Protein AF-A0A352CGN8-F1 (afdb_monomer_lite)

Structure (mmCIF, N/CA/C/O backbone):
data_AF-A0A352CGN8-F1
#
_entry.id   AF-A0A352CGN8-F1
#
loop_
_atom_site.group_PDB
_atom_site.id
_atom_site.type_symbol
_atom_site.label_atom_id
_atom_site.label_alt_id
_atom_site.label_comp_id
_atom_site.label_asym_id
_atom_site.label_entity_id
_atom_site.label_seq_id
_atom_site.pdbx_PDB_ins_code
_atom_site.Cartn_x
_atom_site.Cartn_y
_atom_site.Cartn_z
_atom_site.occupancy
_atom_site.B_iso_or_equiv
_atom_site.auth_seq_id
_atom_site.auth_comp_id
_atom_site.auth_asym_id
_atom_site.auth_atom_id
_atom_site.pdbx_PDB_model_num
ATOM 1 N N . MET A 1 1 ? 9.425 19.993 5.098 1.00 38.09 1 MET A N 1
ATOM 2 C CA . MET A 1 1 ? 9.971 19.368 6.320 1.00 38.09 1 MET A CA 1
ATOM 3 C C . MET A 1 1 ? 8.773 18.973 7.164 1.00 38.09 1 MET A C 1
ATOM 5 O O . MET A 1 1 ? 8.043 19.875 7.540 1.00 38.09 1 MET A O 1
ATOM 9 N N . LEU A 1 2 ? 8.486 17.679 7.348 1.00 43.72 2 LEU A N 1
ATOM 10 C CA . LEU A 1 2 ? 7.382 17.266 8.230 1.00 43.72 2 LEU A CA 1
ATOM 11 C C . LEU A 1 2 ? 7.753 17.555 9.683 1.00 43.72 2 LEU A C 1
ATOM 13 O O . LEU A 1 2 ? 8.918 17.395 10.071 1.00 43.72 2 LEU A O 1
ATOM 17 N N . GLY A 1 3 ? 6.774 18.052 10.431 1.00 48.09 3 GLY A N 1
ATOM 18 C CA . GLY A 1 3 ? 6.963 18.591 11.766 1.00 48.09 3 GLY A CA 1
ATOM 19 C C . GLY A 1 3 ? 7.289 17.483 12.755 1.00 48.09 3 GLY A C 1
ATOM 20 O O . GLY A 1 3 ? 6.757 16.379 12.689 1.00 48.09 3 GLY A O 1
ATOM 21 N N . SER A 1 4 ? 8.147 17.793 13.722 1.00 56.19 4 SER A N 1
ATOM 22 C CA . SER A 1 4 ? 8.608 16.897 14.792 1.00 56.19 4 SER A CA 1
ATOM 23 C C . SER A 1 4 ? 7.472 16.178 15.539 1.00 56.19 4 SER A C 1
ATOM 25 O O . SER A 1 4 ? 7.689 15.117 16.114 1.00 56.19 4 SER A O 1
ATOM 27 N N . LYS A 1 5 ? 6.254 16.734 15.494 1.00 53.47 5 LYS A N 1
ATOM 28 C CA . LYS A 1 5 ? 5.037 16.165 16.083 1.00 53.47 5 LYS A CA 1
ATOM 29 C C . LYS A 1 5 ? 4.543 14.903 15.365 1.00 53.47 5 LYS A C 1
ATOM 31 O O . LYS A 1 5 ? 4.131 13.968 16.037 1.00 53.47 5 LYS A O 1
ATOM 36 N N . GLU A 1 6 ? 4.655 14.833 14.039 1.00 53.94 6 GLU A N 1
ATOM 37 C CA . GLU A 1 6 ? 4.202 13.673 13.249 1.00 53.94 6 GLU A CA 1
ATOM 38 C C . GLU A 1 6 ? 5.145 12.470 13.418 1.00 53.94 6 GLU A C 1
ATOM 40 O O . GLU A 1 6 ? 4.709 11.323 13.400 1.00 53.94 6 GLU A O 1
ATOM 45 N N . ARG A 1 7 ? 6.439 12.727 13.667 1.00 53.41 7 ARG A N 1
ATOM 46 C CA . ARG A 1 7 ? 7.421 11.688 14.029 1.00 53.41 7 ARG A CA 1
ATOM 47 C C . ARG A 1 7 ? 7.194 11.149 15.442 1.00 53.41 7 ARG A C 1
ATOM 49 O O . ARG A 1 7 ? 7.223 9.943 15.639 1.00 53.41 7 ARG A O 1
ATOM 56 N N . ALA A 1 8 ? 6.916 12.031 16.403 1.00 49.44 8 ALA A N 1
ATOM 57 C CA . ALA A 1 8 ? 6.692 11.649 17.798 1.00 49.44 8 ALA A CA 1
ATOM 58 C C . ALA A 1 8 ? 5.421 10.802 18.001 1.00 49.44 8 ALA A C 1
ATOM 60 O O . ALA A 1 8 ? 5.357 9.999 18.927 1.00 49.44 8 ALA A O 1
ATOM 61 N N . GLN A 1 9 ? 4.420 10.955 17.129 1.00 49.78 9 GLN A N 1
ATOM 62 C CA . GLN A 1 9 ? 3.175 10.190 17.201 1.00 49.78 9 GLN A CA 1
ATOM 63 C C . GLN A 1 9 ? 3.309 8.772 16.616 1.00 49.78 9 GLN A C 1
ATOM 65 O O . GLN A 1 9 ? 2.619 7.860 17.065 1.00 49.78 9 GLN A O 1
ATOM 70 N N . ALA A 1 10 ? 4.244 8.563 15.680 1.00 47.91 10 ALA A N 1
ATOM 71 C CA . ALA A 1 10 ? 4.577 7.242 15.144 1.00 47.91 10 ALA A CA 1
ATOM 72 C C . ALA A 1 10 ? 5.326 6.356 16.161 1.00 47.91 10 ALA A C 1
ATOM 74 O O . ALA A 1 10 ? 5.121 5.146 16.166 1.00 47.91 10 ALA A O 1
ATOM 75 N N . ASP A 1 11 ? 6.125 6.952 17.054 1.00 52.47 11 ASP A N 1
ATOM 76 C CA . ASP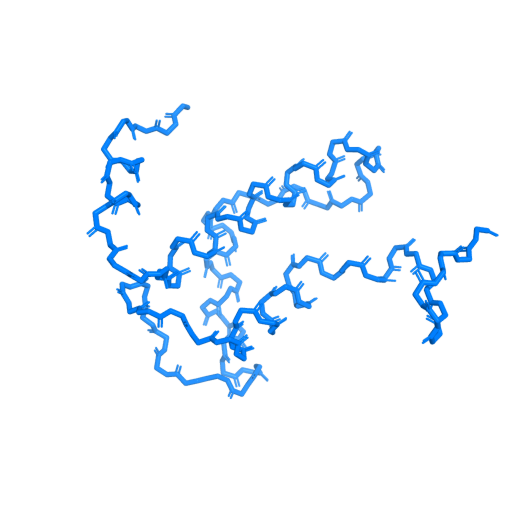 A 1 11 ? 6.862 6.229 18.105 1.00 52.47 11 ASP A CA 1
ATOM 77 C C . ASP A 1 11 ? 5.988 5.844 19.320 1.00 52.47 11 ASP A C 1
ATOM 79 O O . ASP A 1 11 ? 6.385 5.004 20.125 1.00 52.47 11 ASP A O 1
ATOM 83 N N . GLN A 1 12 ? 4.793 6.434 19.474 1.00 50.53 12 GLN A N 1
ATOM 84 C CA . GLN A 1 12 ? 3.885 6.176 20.607 1.00 50.53 12 GLN A CA 1
ATOM 85 C C . GLN A 1 12 ? 2.736 5.205 20.291 1.00 50.53 12 GLN A C 1
ATOM 87 O O . GLN A 1 12 ? 2.033 4.768 21.205 1.00 50.53 12 GLN A O 1
ATOM 92 N N . ALA A 1 13 ? 2.527 4.835 19.026 1.00 52.22 13 ALA A N 1
ATOM 93 C CA . ALA A 1 13 ? 1.501 3.869 18.654 1.00 52.22 13 ALA A CA 1
ATOM 94 C C . ALA A 1 13 ? 2.062 2.441 18.755 1.00 52.22 13 ALA A C 1
ATOM 96 O O . ALA A 1 13 ? 2.935 2.054 17.985 1.00 52.22 13 ALA A O 1
ATOM 97 N N . ALA A 1 14 ? 1.520 1.620 19.661 1.00 67.88 14 ALA A N 1
ATOM 98 C CA . ALA A 1 14 ? 1.883 0.199 19.774 1.00 67.88 14 ALA A CA 1
ATOM 99 C C . ALA A 1 14 ? 1.657 -0.596 18.467 1.00 67.88 14 ALA A C 1
ATOM 101 O O . ALA A 1 14 ? 2.184 -1.698 18.312 1.00 67.88 14 ALA A O 1
ATOM 102 N N . TRP A 1 15 ? 0.888 -0.040 17.522 1.00 76.75 15 TRP A N 1
ATOM 103 C CA . TRP A 1 15 ? 0.547 -0.644 16.239 1.00 76.75 15 TRP A CA 1
ATOM 104 C C . TRP A 1 15 ? 0.650 0.369 15.093 1.00 76.75 15 TRP A C 1
ATOM 106 O O . TRP A 1 15 ? 0.224 1.515 15.222 1.00 76.75 15 TRP A O 1
ATOM 116 N N . LEU A 1 16 ? 1.162 -0.081 13.944 1.00 89.00 16 LEU A N 1
ATOM 117 C CA . LEU A 1 16 ? 1.214 0.708 12.713 1.00 89.00 16 LEU A CA 1
ATOM 118 C C . LEU A 1 16 ? -0.212 0.996 12.212 1.00 89.00 16 LEU A C 1
ATOM 120 O O . LEU A 1 16 ? -0.974 0.069 11.928 1.00 89.00 16 LEU A O 1
ATOM 124 N N . THR A 1 17 ? -0.578 2.272 12.094 1.00 95.25 17 THR A N 1
ATOM 125 C CA . THR A 1 17 ? -1.897 2.692 11.598 1.00 95.25 17 THR A CA 1
ATOM 126 C C . THR A 1 17 ? -1.967 2.698 10.071 1.00 95.25 17 THR A C 1
ATOM 128 O O . THR A 1 17 ? -0.941 2.634 9.382 1.00 95.25 17 THR A O 1
ATOM 131 N N . ILE A 1 18 ? -3.179 2.801 9.516 1.00 94.88 18 ILE A N 1
ATOM 132 C CA . ILE A 1 18 ? -3.368 3.000 8.070 1.00 94.88 18 ILE A CA 1
ATOM 133 C C . ILE A 1 18 ? -2.662 4.280 7.610 1.00 94.88 18 ILE A C 1
ATOM 135 O O . ILE A 1 18 ? -1.942 4.251 6.615 1.00 94.88 18 ILE A O 1
ATOM 139 N N . GLU A 1 19 ? -2.806 5.385 8.341 1.00 94.88 19 GLU A N 1
ATOM 140 C CA . GLU A 1 19 ? -2.113 6.640 8.028 1.00 94.88 19 GLU A CA 1
ATOM 141 C C . GLU A 1 19 ? -0.592 6.481 8.026 1.00 94.88 19 GLU A C 1
ATOM 143 O O . GLU A 1 19 ? 0.062 6.842 7.045 1.00 94.88 19 GLU A O 1
ATOM 148 N N . GLY A 1 20 ? -0.036 5.869 9.077 1.00 93.81 20 GLY A N 1
ATOM 149 C CA . GLY A 1 20 ? 1.400 5.608 9.167 1.00 93.81 20 GLY A CA 1
ATOM 150 C C . GLY A 1 20 ? 1.904 4.739 8.013 1.00 93.81 20 GLY A C 1
ATOM 151 O O . GLY A 1 20 ? 2.970 4.997 7.453 1.00 93.81 20 GLY A O 1
ATOM 152 N N . SER A 1 21 ? 1.102 3.759 7.593 1.00 94.25 21 SER A N 1
ATOM 153 C CA . SER A 1 21 ? 1.411 2.891 6.452 1.00 94.25 21 SER A CA 1
ATOM 154 C C . SER A 1 21 ? 1.413 3.650 5.128 1.00 94.25 21 SER A C 1
ATOM 156 O O . SER A 1 21 ? 2.336 3.494 4.332 1.00 94.25 21 SER A O 1
ATOM 158 N N . LEU A 1 22 ? 0.413 4.502 4.889 1.00 94.69 22 LEU A N 1
ATOM 159 C CA . LEU A 1 22 ? 0.323 5.322 3.676 1.00 94.69 22 LEU A CA 1
ATOM 160 C C . LEU A 1 22 ? 1.462 6.347 3.606 1.00 94.69 22 LEU A C 1
ATOM 162 O O . LEU A 1 22 ? 2.043 6.562 2.540 1.00 94.69 22 LEU A O 1
ATOM 166 N N . TYR A 1 23 ? 1.837 6.928 4.747 1.00 92.31 23 TYR A N 1
ATOM 167 C CA . TYR A 1 23 ? 3.013 7.786 4.841 1.00 92.31 23 TYR A CA 1
ATOM 168 C C . TYR A 1 23 ? 4.299 7.017 4.516 1.00 92.31 23 TYR A C 1
ATOM 170 O O . TYR A 1 23 ? 5.084 7.462 3.676 1.00 92.31 23 TYR A O 1
ATOM 178 N N . TRP A 1 24 ? 4.504 5.840 5.112 1.00 91.50 24 TRP A N 1
ATOM 179 C CA . TRP A 1 24 ? 5.653 4.987 4.802 1.00 91.50 24 TRP A CA 1
ATOM 180 C C . TRP A 1 24 ? 5.711 4.604 3.313 1.00 91.50 24 TRP A C 1
ATOM 182 O O . TRP A 1 24 ? 6.772 4.716 2.696 1.00 91.50 24 TRP A O 1
ATOM 192 N N . LEU A 1 25 ? 4.573 4.261 2.700 1.00 91.19 25 LEU A N 1
ATOM 193 C CA . LEU A 1 25 ? 4.478 3.985 1.261 1.00 91.19 25 LEU A CA 1
ATOM 194 C C . LEU A 1 25 ? 4.879 5.193 0.409 1.00 91.19 25 LEU A C 1
ATOM 196 O O . LEU A 1 25 ? 5.575 5.028 -0.592 1.00 91.19 25 LEU A O 1
ATOM 200 N N . SER A 1 26 ? 4.516 6.411 0.822 1.00 89.31 26 SER A N 1
ATOM 201 C CA . SER A 1 26 ? 4.955 7.639 0.142 1.00 89.31 26 SER A CA 1
ATOM 202 C C . SER A 1 26 ? 6.479 7.795 0.147 1.00 89.31 26 SER A C 1
ATOM 204 O O . SER A 1 26 ? 7.079 8.136 -0.875 1.00 89.31 26 SER A O 1
ATOM 206 N N . LEU A 1 27 ? 7.127 7.487 1.276 1.00 89.19 27 LEU A N 1
ATOM 207 C CA . LEU A 1 27 ? 8.580 7.562 1.413 1.00 89.19 27 LEU A CA 1
ATOM 208 C C . LEU A 1 27 ? 9.262 6.497 0.559 1.00 89.19 27 LEU A C 1
ATOM 210 O O . LEU A 1 27 ? 10.243 6.792 -0.130 1.00 89.19 27 LEU A O 1
ATOM 214 N N . LEU A 1 28 ? 8.721 5.279 0.580 1.00 87.38 28 LEU A N 1
ATOM 215 C CA . LEU A 1 28 ? 9.208 4.175 -0.230 1.00 87.38 28 LEU A CA 1
ATOM 216 C C . LEU A 1 28 ? 9.103 4.503 -1.722 1.00 87.38 28 LEU A C 1
ATOM 218 O O . LEU A 1 28 ? 10.088 4.361 -2.445 1.00 87.38 28 LEU A O 1
ATOM 222 N N . ARG A 1 29 ? 7.960 5.031 -2.170 1.00 85.81 29 ARG A N 1
ATOM 223 C CA . ARG A 1 29 ? 7.738 5.431 -3.565 1.00 85.81 29 ARG A CA 1
ATOM 224 C C . ARG A 1 29 ? 8.668 6.565 -3.989 1.00 85.81 29 ARG A C 1
ATOM 226 O O . ARG A 1 29 ? 9.280 6.486 -5.052 1.00 85.81 29 ARG A O 1
ATOM 233 N N . LYS A 1 30 ? 8.858 7.575 -3.135 1.00 84.12 30 LYS A N 1
ATOM 234 C CA . LYS A 1 30 ? 9.823 8.660 -3.372 1.00 84.12 30 LYS A CA 1
ATOM 235 C C . LYS A 1 30 ? 11.248 8.125 -3.519 1.00 84.12 30 LYS A C 1
ATOM 237 O O . LYS A 1 30 ? 11.991 8.571 -4.396 1.00 84.12 30 LYS A O 1
ATOM 242 N N . ARG A 1 31 ? 11.638 7.160 -2.681 1.00 84.50 31 ARG A N 1
ATOM 243 C CA . ARG A 1 31 ? 12.951 6.516 -2.790 1.00 84.50 31 ARG A CA 1
ATOM 244 C C . ARG A 1 31 ? 13.058 5.694 -4.072 1.00 84.50 31 ARG A C 1
ATOM 246 O O . ARG A 1 31 ? 14.053 5.840 -4.776 1.00 84.50 31 ARG A O 1
ATOM 253 N N . ALA A 1 32 ? 12.048 4.896 -4.399 1.00 81.50 32 ALA A N 1
ATOM 254 C CA . ALA A 1 32 ? 12.018 4.100 -5.621 1.00 81.50 32 ALA A CA 1
ATOM 255 C C . ALA A 1 32 ? 12.158 4.986 -6.870 1.00 81.50 32 ALA A C 1
ATOM 257 O O . ALA A 1 32 ? 13.049 4.744 -7.679 1.00 81.50 32 ALA A O 1
ATOM 258 N N . ALA A 1 33 ? 11.394 6.081 -6.961 1.00 80.25 33 ALA A N 1
ATOM 259 C CA . ALA A 1 33 ? 11.485 7.049 -8.056 1.00 80.25 33 ALA A CA 1
ATOM 260 C C . ALA A 1 33 ? 12.887 7.675 -8.192 1.00 80.25 33 ALA A C 1
ATOM 262 O O . ALA A 1 33 ? 13.385 7.848 -9.305 1.00 80.25 33 ALA A O 1
ATOM 263 N N . SER A 1 34 ? 13.555 7.964 -7.063 1.00 79.00 34 SER A N 1
ATOM 264 C CA . SER A 1 34 ? 14.923 8.509 -7.072 1.00 79.00 34 SER A CA 1
ATOM 265 C C . SER A 1 34 ? 15.970 7.524 -7.602 1.00 79.00 34 SER A C 1
ATOM 267 O O . SER A 1 34 ? 16.967 7.944 -8.182 1.00 79.00 34 SER A O 1
ATOM 269 N N . VAL A 1 35 ? 15.742 6.220 -7.421 1.00 78.94 35 VAL A N 1
ATOM 270 C CA . VAL A 1 35 ? 16.642 5.162 -7.901 1.00 78.94 35 VAL A CA 1
ATOM 271 C C . VAL A 1 35 ? 16.307 4.773 -9.347 1.00 78.94 35 VAL A C 1
ATOM 273 O O . VAL A 1 35 ? 17.208 4.455 -10.118 1.00 78.94 35 VAL A O 1
ATOM 276 N N . SER A 1 36 ? 15.034 4.849 -9.750 1.00 70.44 36 SER A N 1
ATOM 277 C CA . SER A 1 36 ? 14.545 4.350 -11.042 1.00 70.44 36 SER A CA 1
ATOM 278 C C . SER A 1 36 ? 14.666 5.333 -12.219 1.00 70.44 36 SER A C 1
ATOM 280 O O . SER A 1 36 ? 14.100 5.084 -13.279 1.00 70.44 36 SER A O 1
ATOM 282 N N . LYS A 1 37 ? 15.389 6.455 -12.072 1.00 69.06 37 LYS A N 1
ATOM 283 C CA . LYS A 1 37 ? 15.478 7.532 -13.086 1.00 69.06 37 LYS A CA 1
ATOM 284 C C . LYS A 1 37 ? 14.096 8.079 -13.515 1.00 69.06 37 LYS A C 1
ATOM 286 O O . LYS A 1 37 ? 13.882 8.346 -14.693 1.00 69.06 37 LYS A O 1
ATOM 291 N N . ASN A 1 38 ? 13.178 8.285 -12.563 1.00 60.06 38 ASN A N 1
ATOM 292 C CA . ASN A 1 38 ? 11.845 8.893 -12.761 1.00 60.06 38 ASN A CA 1
ATOM 293 C C . ASN A 1 38 ? 10.804 8.079 -13.560 1.00 60.06 38 ASN A C 1
ATOM 295 O O . ASN A 1 38 ? 9.804 8.643 -13.997 1.00 60.06 38 ASN A O 1
ATOM 299 N N . THR A 1 39 ? 10.961 6.764 -13.712 1.00 68.31 39 THR A N 1
ATOM 300 C CA . THR A 1 39 ? 9.898 5.912 -14.291 1.00 68.31 39 THR A CA 1
ATOM 301 C C . THR A 1 39 ? 8.682 5.732 -13.375 1.00 68.31 39 THR A C 1
ATOM 303 O O . THR A 1 39 ? 7.595 5.421 -13.850 1.00 68.31 39 THR A O 1
ATOM 306 N N . ILE A 1 40 ? 8.836 5.967 -12.066 1.00 72.44 40 ILE A N 1
ATOM 307 C CA . ILE A 1 40 ? 7.754 5.869 -11.080 1.00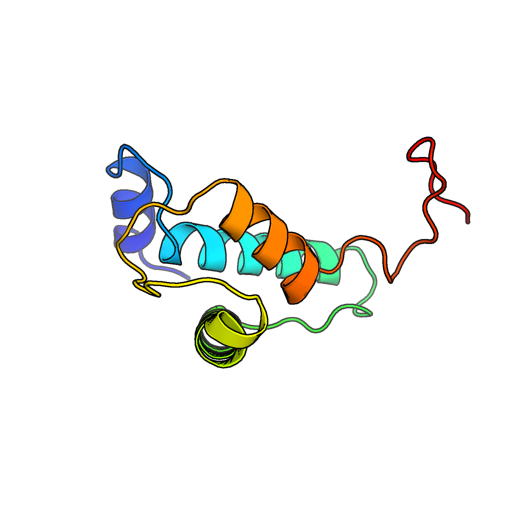 72.44 40 ILE A CA 1
ATOM 308 C C . ILE A 1 40 ? 7.240 7.279 -10.750 1.00 72.44 40 ILE A C 1
ATOM 310 O O . ILE A 1 40 ? 8.019 8.105 -10.262 1.00 72.44 40 ILE A O 1
ATOM 314 N N . PRO A 1 41 ? 5.939 7.571 -10.946 1.00 74.31 41 PRO A N 1
ATOM 315 C CA . PRO A 1 41 ? 5.349 8.847 -10.559 1.00 74.31 41 PRO A CA 1
ATOM 316 C C . PRO A 1 41 ? 5.541 9.138 -9.067 1.00 74.31 41 PRO A C 1
ATOM 318 O O . PRO A 1 41 ? 5.092 8.369 -8.212 1.00 74.31 41 PRO A O 1
ATOM 321 N N . ASN A 1 42 ? 6.177 10.266 -8.749 1.00 79.19 42 ASN A N 1
ATOM 322 C CA . ASN A 1 42 ? 6.322 10.736 -7.376 1.00 79.19 42 ASN A CA 1
ATOM 323 C C . ASN A 1 42 ? 4.998 11.354 -6.902 1.00 79.19 42 ASN A C 1
ATOM 325 O O . ASN A 1 42 ? 4.672 12.483 -7.264 1.00 79.19 42 ASN A O 1
ATOM 329 N N . TRP A 1 43 ? 4.234 10.602 -6.114 1.00 83.00 43 TRP A N 1
ATOM 330 C CA . TRP A 1 43 ? 3.010 11.081 -5.479 1.00 83.00 43 TRP A CA 1
ATOM 331 C C . TRP A 1 43 ? 3.313 11.604 -4.080 1.00 83.00 43 TRP A C 1
ATOM 333 O O . TRP A 1 43 ? 4.043 10.972 -3.315 1.00 83.00 43 TRP A O 1
ATOM 343 N N . ASP A 1 44 ? 2.736 12.749 -3.735 1.00 85.00 44 ASP A N 1
ATOM 344 C CA . ASP A 1 44 ? 2.730 13.221 -2.358 1.00 85.00 44 ASP A CA 1
ATOM 345 C C . ASP A 1 44 ? 1.798 12.366 -1.475 1.00 85.00 44 ASP A C 1
ATOM 347 O O . ASP A 1 44 ? 0.988 11.562 -1.948 1.00 85.00 44 ASP A O 1
ATOM 351 N N . VAL A 1 45 ? 1.926 12.544 -0.159 1.00 88.31 45 VAL A N 1
ATOM 352 C CA . VAL A 1 45 ? 1.158 11.794 0.846 1.00 88.31 45 VAL A CA 1
ATOM 353 C C . VAL A 1 45 ? -0.348 11.990 0.663 1.00 88.31 45 VAL A C 1
ATOM 355 O O . VAL A 1 45 ? -1.104 11.024 0.773 1.00 88.31 45 VAL A O 1
ATOM 358 N N . SER A 1 46 ? -0.800 13.210 0.360 1.00 92.12 46 SER A N 1
ATOM 359 C CA . SER A 1 46 ? -2.223 13.508 0.192 1.00 92.12 46 SER A CA 1
ATOM 360 C C . SER A 1 46 ? -2.795 12.756 -1.002 1.00 92.12 46 SER A C 1
ATOM 362 O O . SER A 1 46 ? -3.873 12.168 -0.882 1.00 92.12 46 SER A O 1
ATOM 364 N N . LYS A 1 47 ? -2.047 12.678 -2.110 1.00 91.44 47 LYS A N 1
ATOM 365 C CA . LYS A 1 47 ? -2.474 11.902 -3.277 1.00 91.44 47 LYS A CA 1
ATOM 366 C C . LYS A 1 47 ? -2.578 10.407 -2.980 1.00 91.44 47 LYS A C 1
ATOM 368 O O . LYS A 1 47 ? -3.538 9.763 -3.398 1.00 91.44 47 LYS A O 1
ATOM 373 N N . ILE A 1 48 ? -1.631 9.853 -2.226 1.00 92.00 48 ILE A N 1
ATOM 374 C CA . ILE A 1 48 ? -1.668 8.441 -1.816 1.00 92.00 48 ILE A CA 1
ATOM 375 C C . ILE A 1 48 ? -2.874 8.156 -0.912 1.00 92.00 48 ILE A C 1
ATOM 377 O O . ILE A 1 48 ? -3.562 7.153 -1.106 1.00 92.00 48 ILE A O 1
ATOM 381 N N . ILE A 1 49 ? -3.175 9.049 0.034 1.00 94.81 49 ILE A N 1
ATOM 382 C CA . ILE A 1 49 ? -4.352 8.924 0.904 1.00 94.81 49 ILE A CA 1
ATOM 383 C C . ILE A 1 49 ? -5.651 9.002 0.093 1.00 94.81 49 ILE A C 1
ATOM 385 O O . ILE A 1 49 ? -6.575 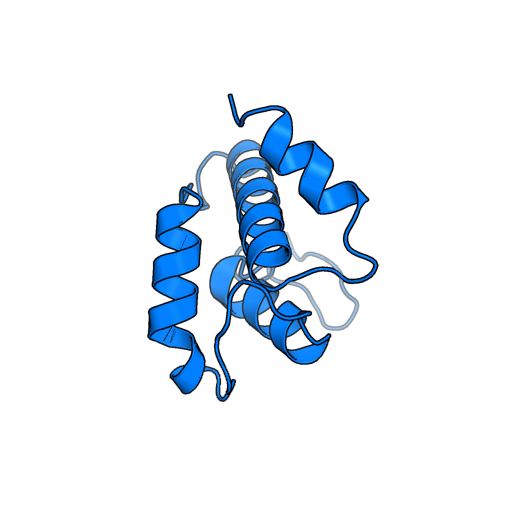8.225 0.344 1.00 94.81 49 ILE A O 1
ATOM 389 N N . GLU A 1 50 ? -5.736 9.911 -0.878 1.00 95.38 50 GLU A N 1
ATOM 390 C CA . GLU A 1 50 ? -6.887 10.043 -1.778 1.00 95.38 50 GLU A CA 1
ATOM 391 C C . GLU A 1 50 ? -7.109 8.762 -2.596 1.00 95.38 50 GLU A C 1
ATOM 393 O O . GLU A 1 50 ? -8.226 8.238 -2.634 1.00 95.38 50 GLU A O 1
ATOM 398 N N . LEU A 1 51 ? -6.046 8.220 -3.200 1.00 94.38 51 LEU A N 1
ATOM 399 C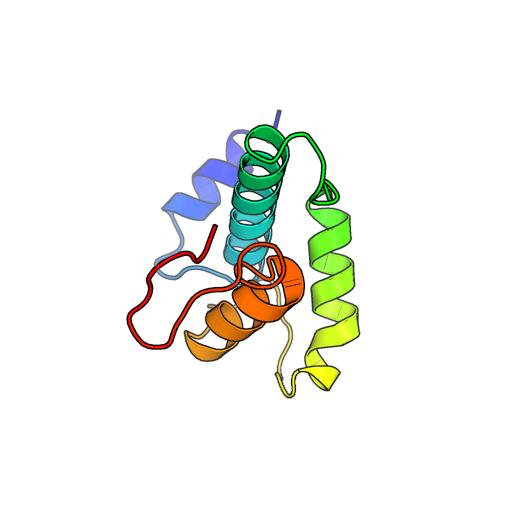 CA . LEU A 1 51 ? -6.100 6.972 -3.964 1.00 94.38 51 LEU A CA 1
ATOM 400 C C . LEU A 1 51 ? -6.519 5.796 -3.083 1.00 94.38 51 LEU A C 1
ATOM 402 O O . LEU A 1 51 ? -7.408 5.039 -3.472 1.00 94.38 51 LEU A O 1
ATOM 406 N N . ALA A 1 52 ? -5.933 5.669 -1.891 1.00 95.50 52 ALA A N 1
ATOM 407 C CA . ALA A 1 52 ? -6.304 4.622 -0.950 1.00 95.50 52 ALA A CA 1
ATOM 408 C C . ALA A 1 52 ? -7.780 4.727 -0.560 1.00 95.50 52 ALA A C 1
ATOM 410 O O . ALA A 1 52 ? -8.500 3.739 -0.644 1.00 95.50 52 ALA A O 1
ATOM 411 N N . ARG A 1 53 ? -8.261 5.928 -0.215 1.00 96.50 53 ARG A N 1
ATOM 412 C CA . ARG A 1 53 ? -9.667 6.165 0.144 1.00 96.50 53 ARG A CA 1
ATOM 413 C C . ARG A 1 53 ? -10.623 5.817 -0.998 1.00 96.50 53 ARG A C 1
ATOM 415 O O . ARG A 1 53 ? -11.664 5.213 -0.754 1.00 96.50 53 ARG A O 1
ATOM 422 N N . THR A 1 54 ? -10.274 6.206 -2.221 1.00 96.81 54 THR A N 1
ATOM 423 C CA . THR A 1 54 ? -11.133 6.042 -3.404 1.00 96.81 54 THR A CA 1
ATOM 424 C C . THR A 1 54 ? -11.229 4.580 -3.834 1.00 96.81 54 THR A C 1
ATOM 426 O O . THR A 1 54 ? -12.318 4.096 -4.135 1.00 96.81 54 THR A O 1
ATOM 429 N N . ASN A 1 55 ? -10.109 3.855 -3.812 1.00 96.81 55 ASN A N 1
ATOM 430 C CA . ASN A 1 55 ? -10.039 2.481 -4.309 1.00 96.81 55 ASN A CA 1
ATOM 431 C C . ASN A 1 55 ? -10.230 1.422 -3.208 1.00 96.81 55 ASN A C 1
ATOM 433 O O . ASN A 1 55 ? -10.361 0.242 -3.522 1.00 96.81 55 ASN A O 1
ATOM 437 N N . TRP A 1 56 ? -10.315 1.812 -1.928 1.00 96.75 56 TRP A N 1
ATOM 438 C CA . TRP A 1 56 ? -10.364 0.884 -0.786 1.00 96.75 56 TRP A CA 1
ATOM 439 C C . TRP A 1 56 ? -11.375 -0.255 -0.959 1.00 96.75 56 TRP A C 1
ATOM 441 O O . TRP A 1 56 ? -11.049 -1.432 -0.808 1.00 96.75 56 TRP A O 1
ATOM 451 N N . ARG A 1 57 ? -12.613 0.096 -1.332 1.00 96.56 57 ARG A N 1
ATOM 452 C CA . ARG A 1 57 ? -13.691 -0.880 -1.547 1.00 96.56 57 ARG A CA 1
ATOM 453 C C . ARG A 1 57 ? -13.486 -1.719 -2.803 1.00 96.56 57 ARG A C 1
ATOM 455 O O . ARG A 1 57 ? -13.879 -2.880 -2.814 1.00 96.56 57 ARG A O 1
ATOM 462 N N . GLN A 1 58 ? -12.879 -1.154 -3.846 1.00 96.56 58 GLN A N 1
ATOM 463 C CA . GLN A 1 58 ? -12.562 -1.894 -5.072 1.00 96.56 58 GLN A CA 1
ATOM 464 C C . GLN A 1 58 ? -11.517 -2.979 -4.799 1.00 96.56 58 GLN A C 1
ATOM 466 O O . GLN A 1 58 ? -11.601 -4.069 -5.356 1.00 96.56 58 GLN A O 1
ATOM 471 N N . TRP A 1 59 ? -10.609 -2.731 -3.854 1.00 95.94 59 TRP A N 1
ATOM 472 C CA . TRP A 1 59 ? -9.664 -3.726 -3.351 1.00 95.94 59 TRP A CA 1
ATOM 473 C C . TRP A 1 59 ? -10.263 -4.708 -2.330 1.00 95.94 59 TRP A C 1
ATOM 475 O O . TRP A 1 59 ? -9.529 -5.452 -1.677 1.00 95.94 59 TRP A O 1
ATOM 485 N N . GLN A 1 60 ? -11.592 -4.723 -2.175 1.00 95.94 60 GLN A N 1
ATOM 486 C CA . GLN A 1 60 ? -12.319 -5.577 -1.230 1.00 95.94 60 GLN A CA 1
ATOM 487 C C . GLN A 1 60 ? -11.879 -5.386 0.232 1.00 95.94 60 GLN A C 1
ATOM 489 O O . GLN A 1 60 ? -11.941 -6.318 1.037 1.00 95.94 60 GLN A O 1
ATOM 494 N N . LEU A 1 61 ? -11.426 -4.179 0.581 1.00 95.75 61 LEU A N 1
ATOM 495 C CA . LEU A 1 61 ? -11.111 -3.792 1.951 1.00 95.75 61 LEU A CA 1
ATOM 496 C C . LEU A 1 61 ? -12.305 -3.048 2.569 1.00 95.75 61 LEU A C 1
ATOM 498 O O . LEU A 1 61 ? -13.030 -2.314 1.887 1.00 95.75 61 LEU A O 1
ATOM 502 N N . THR A 1 62 ? -12.509 -3.210 3.875 1.00 94.12 62 THR A N 1
ATOM 503 C CA . THR A 1 62 ? -13.597 -2.563 4.626 1.00 94.12 62 THR A CA 1
ATOM 504 C C . THR A 1 62 ? -13.055 -1.580 5.662 1.00 94.12 62 THR A C 1
ATOM 506 O O . THR A 1 62 ? -11.844 -1.458 5.864 1.00 94.12 62 THR A O 1
ATOM 509 N N . ASP A 1 63 ? -13.962 -0.816 6.278 1.00 92.44 63 ASP A N 1
ATOM 510 C CA . ASP A 1 63 ? -13.682 -0.005 7.470 1.00 92.44 63 ASP A CA 1
ATOM 511 C C . ASP A 1 63 ? -12.498 0.956 7.312 1.00 92.44 63 ASP A C 1
ATOM 513 O O . ASP A 1 63 ? -11.603 1.002 8.154 1.00 92.44 63 ASP A O 1
ATOM 517 N N . PHE A 1 64 ? -12.444 1.709 6.208 1.00 94.75 64 PHE A N 1
ATOM 518 C CA . PHE A 1 64 ? -11.364 2.672 5.990 1.00 94.75 64 PHE A CA 1
ATOM 519 C C . PHE A 1 64 ? -11.360 3.743 7.089 1.00 94.75 64 PHE A C 1
ATOM 521 O O . PHE A 1 64 ? -12.247 4.595 7.150 1.00 94.75 64 PHE A O 1
ATOM 528 N N . ASN A 1 65 ? -10.342 3.709 7.947 1.00 95.06 65 ASN A N 1
ATOM 529 C CA . ASN A 1 65 ? -10.121 4.685 9.005 1.00 95.06 65 ASN A CA 1
ATOM 530 C C . ASN A 1 65 ? -8.614 4.895 9.179 1.00 95.06 65 ASN A C 1
ATOM 532 O O . ASN A 1 65 ? -7.875 3.965 9.468 1.00 95.06 65 ASN A O 1
ATOM 536 N N . LEU A 1 66 ? -8.148 6.127 9.018 1.00 93.62 66 LEU A N 1
ATOM 537 C CA . LEU A 1 66 ? -6.723 6.451 9.063 1.00 93.62 66 LEU A CA 1
ATOM 538 C C . LEU A 1 66 ? -6.058 6.120 10.408 1.00 93.62 66 LEU A C 1
ATOM 540 O O . LEU A 1 66 ? -4.902 5.701 10.427 1.00 93.62 66 LEU A O 1
ATOM 544 N N . GLN A 1 67 ? -6.797 6.249 11.510 1.00 94.31 67 GLN A N 1
ATOM 545 C CA . GLN A 1 67 ? -6.261 6.102 12.864 1.00 94.31 67 GLN A CA 1
ATOM 546 C C . GLN A 1 67 ? -6.264 4.657 13.370 1.00 94.31 67 GLN A C 1
ATOM 548 O O . GLN A 1 67 ? -5.673 4.373 14.411 1.00 94.31 67 GLN A O 1
ATOM 553 N N . ARG A 1 68 ? -6.921 3.723 12.667 1.00 94.00 68 ARG A N 1
ATOM 554 C CA . ARG A 1 68 ? -6.936 2.324 13.110 1.00 94.00 68 ARG A CA 1
ATOM 555 C C . ARG A 1 68 ? -5.652 1.594 12.705 1.00 94.00 68 ARG A C 1
ATOM 557 O O . ARG A 1 68 ? -5.046 1.952 11.689 1.00 94.00 68 ARG A O 1
ATOM 564 N N . PRO A 1 69 ? -5.274 0.531 13.435 1.00 95.44 69 PRO A N 1
ATOM 565 C CA . PRO A 1 69 ? -4.214 -0.372 13.010 1.00 95.44 69 PRO A CA 1
ATOM 566 C C . PRO A 1 69 ? -4.484 -0.949 11.619 1.00 95.44 69 PRO A C 1
ATOM 568 O O . PRO A 1 69 ? -5.617 -1.336 11.300 1.00 95.44 69 PRO A O 1
ATOM 571 N N . ILE A 1 70 ? -3.435 -1.025 10.803 1.00 95.44 70 ILE A N 1
ATOM 572 C CA . ILE A 1 70 ? -3.492 -1.730 9.526 1.00 95.44 70 ILE A CA 1
ATOM 573 C C . ILE A 1 70 ? -3.354 -3.238 9.758 1.00 95.44 70 ILE A C 1
ATOM 575 O O . ILE A 1 70 ? -2.569 -3.695 10.593 1.00 95.44 70 ILE A O 1
ATOM 579 N N . THR A 1 71 ? -4.089 -4.037 8.996 1.00 95.06 71 THR A N 1
ATOM 580 C CA . THR A 1 71 ? -3.882 -5.488 8.962 1.00 95.06 71 THR A CA 1
ATOM 581 C C . THR A 1 71 ? -2.792 -5.863 7.956 1.00 95.06 71 THR A C 1
ATOM 583 O O . THR A 1 71 ? -2.494 -5.130 7.013 1.00 95.06 71 THR A O 1
ATOM 586 N N . ARG A 1 72 ? -2.217 -7.064 8.098 1.00 93.56 72 ARG A N 1
ATOM 587 C CA . ARG A 1 72 ? -1.210 -7.574 7.147 1.00 93.56 72 ARG A CA 1
ATOM 588 C C . ARG A 1 72 ? -1.741 -7.644 5.710 1.00 93.56 72 ARG A C 1
ATOM 590 O O . ARG A 1 72 ? -1.014 -7.316 4.780 1.00 93.56 72 ARG A O 1
ATOM 597 N N . ARG A 1 73 ? -3.008 -8.047 5.538 1.00 94.69 73 ARG A N 1
ATOM 598 C CA . ARG A 1 73 ? -3.667 -8.132 4.225 1.00 94.69 73 ARG A CA 1
ATOM 599 C C . ARG A 1 73 ? -3.786 -6.758 3.576 1.00 94.69 73 ARG A C 1
ATOM 601 O O . ARG A 1 73 ? -3.447 -6.611 2.411 1.00 94.69 73 ARG A O 1
ATOM 608 N N . GLU A 1 74 ? -4.252 -5.766 4.326 1.00 95.75 74 GLU A N 1
ATOM 609 C CA . GLU A 1 74 ? -4.401 -4.397 3.822 1.00 95.75 74 GLU A CA 1
ATOM 610 C C . GLU A 1 74 ? -3.056 -3.816 3.408 1.00 95.75 74 GLU A C 1
ATOM 612 O O . GLU A 1 74 ? -2.947 -3.252 2.326 1.00 95.75 74 GLU A O 1
ATOM 617 N N . LEU A 1 75 ? -2.013 -4.016 4.218 1.00 94.50 75 LEU A N 1
ATOM 618 C CA . LEU A 1 75 ? -0.674 -3.553 3.870 1.00 94.50 75 LEU A CA 1
ATOM 619 C C . LEU A 1 75 ? -0.155 -4.203 2.577 1.00 94.50 75 LEU A C 1
ATOM 621 O O . LEU A 1 75 ? 0.410 -3.504 1.739 1.00 94.50 75 LEU A O 1
ATOM 625 N N . ALA A 1 76 ? -0.368 -5.510 2.396 1.00 93.06 76 ALA A N 1
ATOM 626 C CA . ALA A 1 76 ? 0.023 -6.214 1.174 1.00 93.06 76 ALA A CA 1
ATOM 627 C C . ALA A 1 76 ? -0.709 -5.667 -0.063 1.00 93.06 76 ALA A C 1
ATOM 629 O O . ALA A 1 76 ? -0.076 -5.397 -1.078 1.00 93.06 76 ALA A O 1
ATOM 630 N N . VAL A 1 77 ? -2.020 -5.432 0.048 1.00 94.94 77 VAL A N 1
ATOM 631 C CA . VAL A 1 77 ? -2.828 -4.825 -1.021 1.00 94.94 77 VAL A CA 1
ATOM 632 C C . VAL A 1 77 ? -2.347 -3.412 -1.348 1.00 94.94 77 VAL A C 1
ATOM 634 O O . VAL A 1 77 ? -2.228 -3.068 -2.519 1.00 94.94 77 VAL A O 1
ATOM 637 N N . LEU A 1 78 ? -2.036 -2.594 -0.338 1.00 94.06 78 LEU A N 1
ATOM 638 C CA . LEU A 1 78 ? -1.524 -1.244 -0.568 1.00 94.06 78 LEU A CA 1
ATOM 639 C C . LEU A 1 78 ? -0.150 -1.254 -1.236 1.00 94.06 78 LEU A C 1
ATOM 641 O O . LEU A 1 78 ? 0.094 -0.431 -2.113 1.00 94.06 78 LEU A O 1
ATOM 645 N N . LEU A 1 79 ? 0.737 -2.171 -0.850 1.00 91.00 79 LEU A N 1
ATOM 646 C CA . LEU A 1 79 ? 2.028 -2.348 -1.512 1.00 91.00 79 LEU A CA 1
ATOM 647 C C . LEU A 1 79 ? 1.846 -2.703 -2.987 1.00 91.00 79 LEU A C 1
ATOM 649 O O . LEU A 1 79 ? 2.420 -2.046 -3.850 1.00 91.00 79 LEU A O 1
ATOM 653 N N . ASP A 1 80 ? 1.013 -3.693 -3.273 1.00 89.81 80 ASP A N 1
ATOM 654 C CA . ASP A 1 80 ? 0.737 -4.130 -4.638 1.00 89.81 80 ASP A CA 1
ATOM 655 C C . ASP A 1 80 ? 0.096 -3.010 -5.474 1.00 89.81 80 ASP A C 1
ATOM 657 O O . ASP A 1 80 ? 0.600 -2.641 -6.528 1.00 89.81 80 ASP A O 1
ATOM 661 N N . SER A 1 81 ? -0.944 -2.362 -4.946 1.00 90.12 81 SER A N 1
ATOM 662 C CA . SER A 1 81 ? -1.749 -1.394 -5.702 1.00 90.12 81 SER A CA 1
ATOM 663 C C . SER A 1 81 ? -1.119 -0.003 -5.825 1.00 90.12 81 SER A C 1
ATOM 665 O O . SER A 1 81 ? -1.384 0.711 -6.792 1.00 90.12 81 SER A O 1
ATOM 667 N N . LEU A 1 82 ? -0.346 0.441 -4.827 1.00 88.38 82 LEU A N 1
ATOM 668 C CA . LEU A 1 82 ? 0.195 1.809 -4.777 1.00 88.38 82 LEU A CA 1
ATOM 669 C C . LEU A 1 82 ? 1.691 1.882 -5.045 1.00 88.38 82 LEU A C 1
ATOM 671 O O . LEU A 1 82 ? 2.181 2.976 -5.328 1.00 88.38 82 LEU A O 1
ATOM 675 N N . LEU A 1 83 ? 2.430 0.781 -4.924 1.00 82.44 83 LEU A N 1
ATOM 676 C CA . LEU A 1 83 ? 3.843 0.729 -5.293 1.00 82.44 83 LEU A CA 1
ATOM 677 C C . LEU A 1 83 ? 4.041 -0.060 -6.584 1.00 82.44 83 LEU A C 1
ATOM 679 O O . LEU A 1 83 ? 4.807 0.409 -7.422 1.00 82.44 83 LEU A O 1
ATOM 683 N N . ASP A 1 84 ? 3.341 -1.191 -6.720 1.00 77.44 84 ASP A N 1
ATOM 684 C CA . ASP A 1 84 ? 3.483 -2.166 -7.805 1.00 77.44 84 ASP A CA 1
ATOM 685 C C . ASP A 1 84 ? 4.964 -2.503 -8.079 1.00 77.44 84 ASP A C 1
ATOM 687 O O . ASP A 1 84 ? 5.569 -2.069 -9.065 1.00 77.44 84 ASP A O 1
ATOM 691 N N . PRO A 1 85 ? 5.613 -3.217 -7.142 1.00 66.81 85 PRO A N 1
ATOM 692 C CA . PRO A 1 85 ? 7.058 -3.419 -7.174 1.00 66.81 85 PRO A CA 1
ATOM 693 C C . PRO A 1 85 ? 7.536 -4.284 -8.350 1.00 66.81 85 PRO A C 1
ATOM 695 O O . PRO A 1 85 ? 8.734 -4.283 -8.640 1.00 66.81 85 PRO A O 1
ATOM 698 N N . PHE A 1 86 ? 6.635 -5.006 -9.021 1.00 68.00 86 PHE A N 1
ATOM 699 C CA . PHE A 1 86 ? 6.978 -6.006 -10.035 1.00 68.00 86 PHE A CA 1
ATOM 700 C C . PHE A 1 86 ? 6.595 -5.606 -11.462 1.00 68.00 86 PHE A C 1
ATOM 702 O O . PHE A 1 86 ? 7.103 -6.210 -12.400 1.00 68.00 86 PHE A O 1
ATOM 709 N N . SER A 1 87 ? 5.774 -4.575 -11.685 1.00 69.06 87 SER A N 1
ATOM 710 C CA . SER A 1 87 ? 5.471 -4.152 -13.063 1.00 69.06 87 SER A CA 1
ATOM 711 C C . SER A 1 87 ? 6.667 -3.583 -13.819 1.00 69.06 87 SER A C 1
ATOM 713 O O . SER A 1 87 ? 6.705 -3.640 -15.046 1.00 69.06 87 SER A O 1
ATOM 715 N N . ASN A 1 88 ? 7.664 -3.060 -13.103 1.00 64.88 88 ASN A N 1
ATOM 716 C CA . ASN A 1 88 ? 8.862 -2.484 -13.716 1.00 64.88 88 ASN A CA 1
ATOM 717 C C . ASN A 1 88 ? 9.973 -3.512 -13.973 1.00 64.88 88 ASN A C 1
ATOM 719 O O . ASN A 1 88 ? 10.893 -3.223 -14.736 1.00 64.88 88 ASN A O 1
ATOM 723 N N . TYR A 1 89 ? 9.906 -4.686 -13.340 1.00 66.25 89 TYR A N 1
ATOM 724 C CA . TYR A 1 89 ? 10.931 -5.719 -13.439 1.00 66.25 89 TYR A CA 1
ATOM 725 C C . TYR A 1 89 ? 10.261 -7.088 -13.543 1.00 66.25 89 TYR A C 1
ATOM 727 O O . TYR A 1 89 ? 9.625 -7.509 -12.577 1.00 66.25 89 TYR A O 1
ATOM 735 N N . PRO A 1 90 ? 10.411 -7.816 -14.661 1.00 67.38 90 PRO A N 1
ATOM 736 C CA . PRO A 1 90 ? 9.928 -9.184 -14.725 1.00 67.38 90 PRO A CA 1
ATOM 737 C C . PRO A 1 90 ? 10.700 -10.020 -13.698 1.00 67.38 90 PRO A C 1
ATOM 739 O O . PRO A 1 90 ? 11.910 -10.203 -13.802 1.00 67.38 90 PRO A O 1
ATOM 742 N N . VAL A 1 91 ? 10.007 -10.490 -12.662 1.00 67.75 91 VAL A N 1
ATOM 743 C CA . VAL A 1 91 ? 10.572 -11.360 -11.625 1.00 67.75 91 VAL A CA 1
ATOM 744 C C . VAL A 1 91 ? 10.016 -12.764 -11.820 1.00 67.75 91 VAL A C 1
ATOM 746 O O . VAL A 1 91 ? 8.807 -12.948 -11.958 1.00 67.75 91 VAL A O 1
ATOM 749 N N . ASN A 1 92 ? 10.890 -13.770 -11.853 1.00 79.44 92 ASN A N 1
ATOM 750 C CA . ASN A 1 92 ? 10.457 -15.159 -11.995 1.00 79.44 92 ASN A CA 1
ATOM 751 C C . ASN A 1 92 ? 9.923 -15.736 -10.665 1.00 79.44 92 ASN A C 1
ATOM 753 O O . ASN A 1 92 ? 10.049 -15.136 -9.600 1.00 79.44 92 ASN A O 1
ATOM 757 N N . HIS A 1 93 ? 9.375 -16.955 -10.701 1.00 78.31 93 HIS A N 1
ATOM 758 C CA . HIS A 1 93 ? 8.838 -17.641 -9.513 1.00 78.31 93 HIS A CA 1
ATOM 759 C C . HIS A 1 93 ? 9.883 -17.931 -8.413 1.00 78.31 93 HIS A C 1
ATOM 761 O O . HIS A 1 93 ? 9.514 -18.330 -7.313 1.00 78.31 93 HIS A O 1
ATOM 767 N N . GLN A 1 94 ? 11.176 -17.745 -8.697 1.00 83.38 94 GLN A N 1
ATOM 768 C CA . GLN A 1 94 ? 12.279 -17.895 -7.743 1.00 83.38 94 GLN A CA 1
ATOM 769 C C . GLN A 1 94 ? 12.692 -16.555 -7.110 1.00 83.38 94 GLN A C 1
ATOM 771 O O . GLN A 1 94 ? 13.609 -16.527 -6.292 1.00 83.38 94 GLN A O 1
ATOM 776 N N . GLY A 1 95 ? 12.047 -15.443 -7.480 1.00 71.62 95 GLY A N 1
ATOM 777 C CA . GLY A 1 95 ? 12.396 -14.108 -6.992 1.00 71.62 95 GLY A CA 1
ATOM 778 C C . GLY A 1 95 ? 13.591 -13.469 -7.708 1.00 71.62 95 GLY A C 1
ATOM 779 O O . GLY A 1 95 ? 14.137 -12.486 -7.213 1.00 71.62 95 GLY A O 1
ATOM 780 N N . VAL A 1 96 ? 14.014 -14.006 -8.858 1.00 79.62 96 VAL A N 1
ATOM 781 C CA . VAL A 1 96 ? 15.131 -13.464 -9.646 1.00 79.62 96 VAL A CA 1
ATOM 782 C C . VAL A 1 96 ? 14.611 -12.430 -10.642 1.00 79.62 96 VAL A C 1
ATOM 784 O O . VAL A 1 96 ? 13.695 -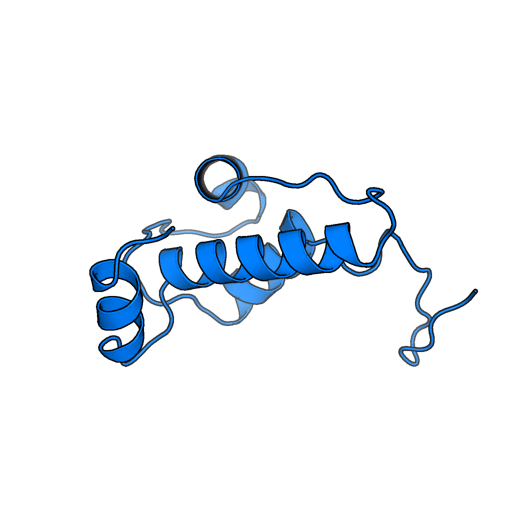12.720 -11.415 1.00 79.62 96 VAL A O 1
ATOM 787 N N . ILE A 1 97 ? 15.220 -11.239 -10.636 1.00 77.56 97 ILE A N 1
ATOM 788 C CA . ILE A 1 97 ? 14.970 -10.180 -11.623 1.00 77.56 97 ILE A CA 1
ATOM 789 C C . ILE A 1 97 ? 15.523 -10.635 -12.975 1.00 77.56 97 ILE A C 1
ATOM 791 O O . ILE A 1 97 ? 16.716 -10.916 -13.101 1.00 77.56 97 ILE A O 1
ATOM 795 N N . GLN A 1 98 ? 14.655 -10.703 -13.976 1.00 66.69 98 GLN A N 1
ATOM 796 C CA . GLN A 1 98 ? 15.023 -10.932 -15.365 1.00 66.69 98 GLN A CA 1
ATOM 797 C C . GLN A 1 98 ? 15.334 -9.563 -15.984 1.00 66.69 98 GLN A C 1
ATOM 799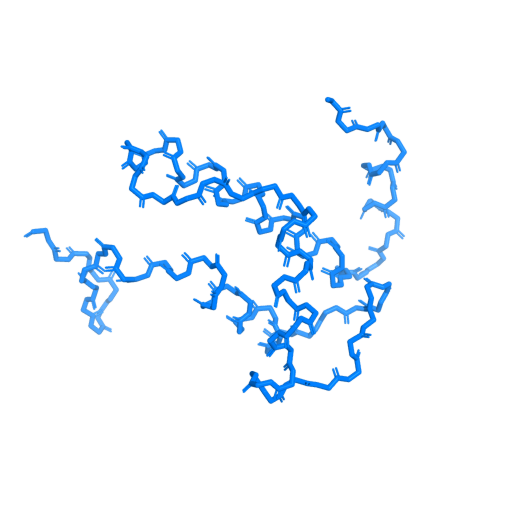 O O . GLN A 1 98 ? 14.468 -8.691 -16.033 1.00 66.69 98 GLN A O 1
ATOM 804 N N . LEU A 1 99 ? 16.598 -9.350 -16.350 1.00 62.75 99 LEU A N 1
ATOM 805 C CA . LEU A 1 99 ? 17.090 -8.132 -17.002 1.00 62.75 99 LEU A CA 1
ATOM 806 C C . LEU A 1 99 ? 17.115 -8.303 -18.519 1.00 62.75 99 LEU A C 1
ATOM 808 O O . LEU A 1 99 ? 17.447 -9.425 -18.966 1.00 62.75 99 LEU A O 1
#

Sequence (99 aa):
MLGSKERAQADQAAWLTIEGSLYWLSLLRKRAASVSKNTIPNWDVSKIIELARTNWRQWQLTDFNLQRPITRRELAVLLDSLLDPFSNYPVNHQGVIQL

Secondary structure (DSSP, 8-state):
---HHHHHHHTT-SS-BHHHHHHHHHHHHHHHHHHTTT-S----HHHHHHHHHHHTTTTT-----TTSBPPHHHHHHHHHHHT-TTTTS-B-TTS-B--

pLDDT: mean 81.14, std 15.73, range [38.09, 96.81]

Radius of gyration: 14.78 Å; chains: 1; bounding box: 31×37×38 Å

Foldseek 3Di:
DDDPVVVVVCVPDPAQFQLNLLQVLLVVQVVVCVVVVNPGDNDDSVVSLVVCVVCVVVLVHDDDDRGDHDDPSRSVSSCCPVVVPPPVFPADPVRDTDD

=== Feature glossary ===
Each block in this record encodes a different view of the same protein. In brief:

Predicted aligned error. PAE(i, j) answers: if I align the predicted and true structures on residue i, how far off (in Å) do I expect residue j to be? A block-diagonal PAE matrix with low values on the blocks and high values off-diagonal is the signature of a multi-domain protein with confidently predicted domains but uncertain inter-domain orientation.

Contact-map, Ramachandran, and PAE plots. Plot images: a contact map (which residues are close in 3D, as an N×N binary image), a Ramachandran scatter (backbone torsion angles, revealing secondary-structure composition at a glance), and — for AlphaFold structures — a PAE heatmap (pairwise prediction confidence).

Backbone torsions (φ/ψ). φ (phi) and ψ (psi) are the two rotatable backbone dihedrals per residue: φ is the C(i-1)–N–Cα–C torsion, ψ is the N–Cα–C–N(i+1) torsion, both in degrees on (−180°, 180°]. α-helical residues cluster near (−60°, −45°); β-strand residues near (−120°, +130°). A Ramachandran plot is simply a scatter of (φ, ψ) for every residue.

Foldseek 3Di. A 3Di character summarizes, for each residue, the relative orientation of the Cα frame of its nearest spatial neighbor. Because it encodes fold topology rather than chemistry, 3Di alignments detect remote structural similarity that sequence alignment misses.

Radius of gyration, Cα contacts, bounding box. Three whole-structure scalars: the radius of gyration (RMS distance of Cα from centroid, in Å), the count of Cα–Cα contacts (pairs closer than 8 Å and separated by more than four residues in sequence — i.e. tertiary, not local, contacts), and the bounding-box dimensions. Together they distinguish compact globular folds from extended fibres or disordered chains.

Sequence. Sequence gives the chain of amino acids in standard one-letter code (A=alanine, C=cysteine, …, Y=tyrosine), read N→C. It is the only feature that is directly encoded by the gene; all structural features are derived from the folded form of this sequence.

mmCIF coordinates. Atomic coordinates in PDBx/mmCIF format — the same representation the Protein Data Bank distributes. Each line of the _atom_site loop places one backbone atom in Cartesian space (units: ångströms, origin: arbitrary).

Secondary structure (3-state, P-SEA). Three-state secondary structure (P-SEA) collapses the eight DSSP classes into helix (a), strand (b), and coil (c). P-SEA assigns these from Cα geometry alone — distances and angles — without requiring backbone oxygens, so it works on any Cα trace.

InterPro / GO / CATH / organism. Functional annotations link the protein to curated databases. InterPro entries identify conserved domains and families by matching the sequence against member-database signatures (Pfam, PROSITE, CDD, …). Gene Ontology (GO) terms describe molecular function, biological process, and cellular component in a controlled vocabulary. CATH places the structure in a hierarchical fold classification (Class/Architecture/Topology/Homologous-superfamily). The organism is the source species.

B-factor. B-factor (Debye–Waller factor) reflects atomic displacement in the crystal lattice. It is an experimental observable (units Å²), not a prediction; low values mean the atom is pinned down, high values mean it moves or is heterogeneous across the crystal.

Rendered structure images. Structure images are PyMOL renders from six orthogonal camera directions. Cartoon representation draws helices as coils and strands as arrows; sticks shows the backbone as bonds; surface shows the solvent-excluded envelope. Rainbow coloring maps sequence position to hue (blue→red, N→C); chain coloring assigns a distinct color per polypeptide.

Solvent-accessible surface area. Solvent-accessible surface area (SASA) is the area in Å² traced out by the centre of a 1.4 Å probe sphere (a water molecule) rolled over the protein's van der Waals surface (Shrake–Rupley / Lee–Richards construction). Buried residues have near-zero SASA; fully exposed residues can exceed 200 Å². The total SASA scales roughly with the number of surface residues.

Secondary structure (8-state, DSSP). The SS8 string is DSSP's per-residue secondary-structure call. α-helix (H) means an i→i+4 H-bond ladder; β-strand (E) means the residue participates in a β-sheet; 3₁₀ (G) and π (I) are tighter and wider helices; T/S are turns/bends; '-' is loop.

pLDDT. For AlphaFold models, the B-factor field carries pLDDT — the model's own estimate of local accuracy on a 0–100 scale. Regions with pLDDT<50 should be treated as essentially unmodeled; they often correspond to intrinsically disordered segments.

Nearest PDB structures. Nearest PDB neighbors are the top structural matches found by Foldseek when searching this structure against the entire Protein Data Bank. Each hit reports a TM-score (0 to 1; >0.5 almost always implies the same fold) and an E-value. These are *structural* homologs — they may share no detectable sequence similarity.